Protein AF-A0A420I238-F1 (afdb_monomer_lite)

Radius of gyration: 30.01 Å; chains: 1; bounding box: 78×57×66 Å

Organism: NCBI:txid212602

Sequence (125 aa):
MDVDEVIHHDQLLNVTADIVKSSQIERTTDSSKLDTESPKIISIDLNDLHARMGHIAAPSITRLINNTEGYNKITNDDKIDLSNCEICLRSKFTNKINKSMNEHSFDELEKVSSDICGPIAPSTY

Foldseek 3Di:
DDDDDDDDDDDDPPPDDDDDDDDDDDDDDDDDDPPPDPLPADEDEPVVCCVVVPNDDPVVVVVVQVVDPSHDYYPCPVPDDSVPVPVCVVPDDDPDDPDDDDPDDADDPNDDDDDDDDDDDDDDD

pLDDT: mean 73.41, std 20.97, range [35.66, 94.62]

Secondary structure (DSSP, 8-state):
------------------S----------------------EEEEHHHHHHHTTS--HHHHHHHHTTSTTEEEEESGGG--GGG-HHHHHH-------------PPPTTS-------S-------

Structure (mmCIF, N/CA/C/O backbone):
data_AF-A0A420I238-F1
#
_entry.id   AF-A0A420I238-F1
#
loop_
_atom_site.group_PDB
_atom_site.id
_atom_site.type_symbol
_atom_site.label_atom_id
_atom_site.label_alt_id
_atom_site.label_comp_id
_atom_site.label_asym_id
_atom_site.label_entity_id
_atom_site.label_seq_id
_atom_site.pdbx_PDB_ins_code
_atom_site.Cartn_x
_atom_site.Cartn_y
_atom_site.Cartn_z
_atom_site.occupancy
_atom_site.B_iso_or_equiv
_atom_site.auth_seq_id
_atom_site.auth_comp_id
_atom_site.auth_asym_id
_atom_site.auth_atom_id
_atom_site.pdbx_PDB_model_num
ATOM 1 N N . MET A 1 1 ? 6.213 20.596 -35.907 1.00 40.44 1 MET A N 1
ATOM 2 C CA . MET A 1 1 ? 4.864 20.005 -35.927 1.00 40.44 1 MET A CA 1
ATOM 3 C C . MET A 1 1 ? 4.535 19.728 -34.486 1.00 40.44 1 MET A C 1
ATOM 5 O O . MET A 1 1 ? 5.115 18.806 -33.927 1.00 40.44 1 MET A O 1
ATOM 9 N N . ASP A 1 2 ? 3.729 20.590 -33.883 1.00 41.19 2 ASP A N 1
ATOM 10 C CA . ASP A 1 2 ? 3.217 20.369 -32.535 1.00 41.19 2 ASP A CA 1
ATOM 11 C C . ASP A 1 2 ? 2.243 19.188 -32.542 1.00 41.19 2 ASP A C 1
ATOM 13 O O . ASP A 1 2 ? 1.564 18.939 -33.541 1.00 41.19 2 ASP A O 1
ATOM 17 N N . VAL A 1 3 ? 2.226 18.436 -31.444 1.00 51.22 3 VAL A N 1
ATOM 18 C CA . VAL A 1 3 ? 1.283 17.344 -31.192 1.00 51.22 3 VAL A CA 1
ATOM 19 C C . VAL A 1 3 ? 0.779 17.526 -29.768 1.00 51.22 3 VAL A C 1
ATOM 21 O O . VAL A 1 3 ? 1.577 17.756 -28.859 1.00 51.22 3 VAL A O 1
ATOM 24 N N . ASP A 1 4 ? -0.541 17.485 -29.615 1.00 45.03 4 ASP A N 1
ATOM 25 C CA . ASP A 1 4 ? -1.234 18.118 -28.501 1.00 45.03 4 ASP A CA 1
ATOM 26 C C . ASP A 1 4 ? -0.978 17.541 -27.102 1.00 45.03 4 ASP A C 1
ATOM 28 O O . ASP A 1 4 ? -0.709 16.361 -26.866 1.00 45.03 4 ASP A O 1
ATOM 32 N N . GLU A 1 5 ? -1.148 18.463 -26.166 1.00 49.91 5 GLU A N 1
ATOM 33 C CA . GLU A 1 5 ? -1.146 18.345 -24.719 1.00 49.91 5 GLU A CA 1
ATOM 34 C C . GLU A 1 5 ? -2.318 17.484 -24.200 1.00 49.91 5 GLU A C 1
ATOM 36 O O . GLU A 1 5 ? -3.488 17.790 -24.427 1.00 49.91 5 GLU A O 1
ATOM 41 N N . VAL A 1 6 ? -2.021 16.422 -23.438 1.00 46.84 6 VAL A N 1
ATOM 42 C CA . VAL A 1 6 ? -3.037 15.616 -22.731 1.00 46.84 6 VAL A CA 1
ATOM 43 C C . VAL A 1 6 ? -3.013 15.947 -21.240 1.00 46.84 6 VAL A C 1
ATOM 45 O O . VAL A 1 6 ? -2.381 15.263 -20.433 1.00 46.84 6 VAL A O 1
ATOM 48 N N . ILE A 1 7 ? -3.735 17.003 -20.862 1.00 44.62 7 ILE A N 1
ATOM 49 C CA . ILE A 1 7 ? -4.066 17.277 -19.460 1.00 44.62 7 ILE A CA 1
ATOM 50 C C . ILE A 1 7 ? -5.163 16.299 -19.021 1.00 44.62 7 ILE A C 1
ATOM 52 O O . ILE A 1 7 ? -6.317 16.413 -19.434 1.00 44.62 7 ILE A O 1
ATOM 56 N N . HIS A 1 8 ? -4.835 15.378 -18.116 1.00 40.91 8 HIS A N 1
ATOM 57 C CA . HIS A 1 8 ? -5.860 14.663 -17.358 1.00 40.91 8 HIS A CA 1
ATOM 58 C C . HIS A 1 8 ? -6.447 15.596 -16.289 1.00 40.91 8 HIS A C 1
ATOM 60 O O . HIS A 1 8 ? -5.825 15.860 -15.263 1.00 40.91 8 HIS A O 1
ATOM 66 N N . HIS A 1 9 ? -7.660 16.100 -16.527 1.00 40.72 9 HIS A N 1
ATOM 67 C CA . HIS A 1 9 ? -8.481 16.684 -15.469 1.00 40.72 9 HIS A CA 1
ATOM 68 C C . HIS A 1 9 ? -9.004 15.572 -14.553 1.00 40.72 9 HIS A C 1
ATOM 70 O O . HIS A 1 9 ? -9.848 14.771 -14.961 1.00 40.72 9 HIS A O 1
ATOM 76 N N . ASP A 1 10 ? -8.528 15.553 -13.307 1.00 42.44 10 ASP A N 1
ATOM 77 C CA . ASP A 1 10 ? -9.141 14.754 -12.248 1.00 42.44 10 ASP A CA 1
ATOM 78 C C . ASP A 1 10 ? -10.581 15.223 -12.013 1.00 42.44 10 ASP A C 1
ATOM 80 O O . ASP A 1 10 ? -10.861 16.404 -11.780 1.00 42.44 10 ASP A O 1
ATOM 84 N N . GLN A 1 11 ? -11.513 14.275 -12.084 1.00 44.06 11 GLN A N 1
ATOM 85 C CA . GLN A 1 11 ? -12.943 14.537 -11.968 1.00 44.06 11 GLN A CA 1
ATOM 86 C C . GLN A 1 11 ? -13.328 14.759 -10.502 1.00 44.06 11 GLN A C 1
ATOM 88 O O . GLN A 1 11 ? -13.765 13.847 -9.799 1.00 44.06 11 GLN A O 1
ATOM 93 N N . LEU A 1 12 ? -13.197 16.004 -10.045 1.00 40.59 12 LEU A N 1
ATOM 94 C CA . LEU A 1 12 ? -13.821 16.463 -8.808 1.00 40.59 12 LEU A CA 1
ATOM 95 C C . LEU A 1 12 ? -15.348 16.405 -8.961 1.00 40.59 12 LEU A C 1
ATOM 97 O O . LEU A 1 12 ? -15.957 17.272 -9.589 1.00 40.59 12 LEU A O 1
ATOM 101 N N . LEU A 1 13 ? -15.974 15.393 -8.354 1.00 39.75 13 LEU A N 1
ATOM 102 C CA . LEU A 1 13 ? -17.428 15.301 -8.213 1.00 39.75 13 LEU A CA 1
ATOM 103 C C . LEU A 1 13 ? -17.942 16.350 -7.213 1.00 39.75 13 LEU A C 1
ATOM 105 O O . LEU A 1 13 ? -18.297 16.047 -6.073 1.00 39.75 13 LEU A O 1
ATOM 109 N N . ASN A 1 14 ? -18.023 17.598 -7.675 1.00 39.59 14 ASN A N 1
ATOM 110 C CA . ASN A 1 14 ? -18.867 18.623 -7.074 1.00 39.59 14 ASN A CA 1
ATOM 111 C C . ASN A 1 14 ? -20.339 18.241 -7.289 1.00 39.59 14 ASN A C 1
ATOM 113 O O . ASN A 1 14 ? -20.943 18.600 -8.298 1.00 39.59 14 ASN A O 1
ATOM 117 N N . VAL A 1 15 ? -20.936 17.551 -6.317 1.00 35.66 15 VAL A N 1
ATOM 118 C CA . VAL A 1 15 ? -22.398 17.512 -6.165 1.00 35.66 15 VAL A CA 1
ATOM 119 C C . VAL A 1 15 ? -22.778 18.579 -5.143 1.00 35.66 15 VAL A C 1
ATOM 121 O O . VAL A 1 15 ? -23.001 18.310 -3.964 1.00 35.66 15 VAL A O 1
ATOM 124 N N . THR A 1 16 ? -22.772 19.831 -5.594 1.00 40.47 16 THR A N 1
ATOM 125 C CA . THR A 1 16 ? -23.301 20.956 -4.822 1.00 40.47 16 THR A CA 1
ATOM 126 C C . THR A 1 16 ? -24.822 20.924 -4.807 1.00 40.47 16 THR A C 1
ATOM 128 O O . THR A 1 16 ? -25.435 20.753 -5.854 1.00 40.47 16 THR A O 1
ATOM 131 N N . ALA A 1 17 ? -25.382 21.163 -3.620 1.00 44.97 17 ALA A N 1
ATOM 132 C CA . ALA A 1 17 ? -26.650 21.846 -3.365 1.00 44.97 17 ALA A CA 1
ATOM 133 C C . ALA A 1 17 ? -27.705 21.845 -4.489 1.00 44.97 17 ALA A C 1
ATOM 135 O O . ALA A 1 17 ? -27.683 22.712 -5.354 1.00 44.97 17 ALA A O 1
ATOM 136 N N . ASP A 1 18 ? -28.699 20.964 -4.368 1.00 42.16 18 ASP A N 1
ATOM 137 C CA . ASP A 1 18 ? -30.111 21.364 -4.296 1.00 42.16 18 ASP A CA 1
ATOM 138 C C . ASP A 1 18 ? -30.980 20.166 -3.868 1.00 42.16 18 ASP A C 1
ATOM 140 O O . ASP A 1 18 ? -30.537 19.024 -3.972 1.00 42.16 18 ASP A O 1
ATOM 144 N N . ILE A 1 19 ? -32.216 20.430 -3.406 1.00 41.59 19 ILE A N 1
ATOM 145 C CA . ILE A 1 19 ? -33.213 19.438 -2.925 1.00 41.59 19 ILE A CA 1
ATOM 146 C C . ILE A 1 19 ? -32.805 18.842 -1.543 1.00 41.59 19 ILE A C 1
ATOM 148 O O . ILE A 1 19 ? -31.849 18.090 -1.439 1.00 41.59 19 ILE A O 1
ATOM 152 N N . VAL A 1 20 ? -33.445 19.117 -0.394 1.00 36.78 20 VAL A N 1
ATOM 153 C CA . VAL A 1 20 ? -34.838 19.511 -0.110 1.00 36.78 20 VAL A CA 1
ATOM 154 C C . VAL A 1 20 ? -34.920 20.626 0.950 1.00 36.78 20 VAL A C 1
ATOM 156 O O . VAL A 1 20 ? -34.509 20.447 2.095 1.00 36.78 20 VAL A O 1
ATOM 159 N N . LYS A 1 21 ? -35.601 21.728 0.615 1.00 42.28 21 LYS A N 1
ATOM 160 C CA . LYS A 1 21 ? -36.292 22.594 1.586 1.00 42.28 21 LYS A CA 1
ATOM 161 C C . LYS A 1 21 ? -37.788 22.264 1.504 1.00 42.28 21 LYS A C 1
ATOM 163 O O . LYS A 1 21 ? -38.443 22.722 0.580 1.00 42.28 21 LYS A O 1
ATOM 168 N N . SER A 1 22 ? -38.282 21.439 2.426 1.00 35.91 22 SER A N 1
ATOM 169 C CA . SER A 1 22 ? -39.702 21.122 2.683 1.00 35.91 22 SER A CA 1
ATOM 170 C C . SER A 1 22 ? -39.726 20.226 3.923 1.00 35.91 22 SER A C 1
ATOM 172 O O . SER A 1 22 ? -39.222 19.111 3.892 1.00 35.91 22 SER A O 1
ATOM 174 N N . SER A 1 23 ? -40.012 20.778 5.099 1.00 37.06 23 SER A N 1
ATOM 175 C CA . SER A 1 23 ? -41.363 21.034 5.623 1.00 37.06 23 SER A CA 1
ATOM 176 C C . SER A 1 23 ? -41.951 19.801 6.310 1.00 37.06 23 SER A C 1
ATOM 178 O O . SER A 1 23 ? -42.214 18.784 5.677 1.00 37.06 23 SER A O 1
ATOM 180 N N . GLN A 1 24 ? -42.167 19.967 7.613 1.00 45.81 24 GLN A N 1
ATOM 181 C CA . GLN A 1 24 ? -42.941 19.131 8.530 1.00 45.81 24 GLN A CA 1
ATOM 182 C C . GLN A 1 24 ? -43.985 18.224 7.853 1.00 45.81 24 GLN A C 1
ATOM 184 O O . GLN A 1 24 ? -44.929 18.711 7.235 1.00 45.81 24 GLN A O 1
ATOM 189 N N . ILE A 1 25 ? -43.879 16.917 8.096 1.00 37.88 25 ILE A N 1
ATOM 190 C CA . ILE A 1 25 ? -45.048 16.039 8.170 1.00 37.88 25 ILE A CA 1
ATOM 191 C C . ILE A 1 25 ? -44.987 15.359 9.532 1.00 37.88 25 ILE A C 1
ATOM 193 O O . ILE A 1 25 ? -44.222 14.423 9.753 1.00 37.88 25 ILE A O 1
ATOM 197 N N . GLU A 1 26 ? -45.783 15.879 10.460 1.00 44.62 26 GLU A N 1
ATOM 198 C CA . GLU A 1 26 ? -46.082 15.200 11.714 1.00 44.62 26 GLU A CA 1
ATOM 199 C C . GLU A 1 26 ? -46.833 13.900 11.410 1.00 44.62 26 GLU A C 1
ATOM 201 O O . GLU A 1 26 ? -47.772 13.884 10.609 1.00 44.62 26 GLU A O 1
ATOM 206 N N . ARG A 1 27 ? -46.460 12.806 12.080 1.00 38.00 27 ARG A N 1
ATOM 207 C CA . ARG A 1 27 ? -47.320 11.623 12.158 1.00 38.00 27 ARG A CA 1
ATOM 208 C C . ARG A 1 27 ? -47.232 10.965 13.530 1.00 38.00 27 ARG A C 1
ATOM 210 O O . ARG A 1 27 ? -46.458 10.048 13.774 1.00 38.00 27 ARG A O 1
ATOM 217 N N . THR A 1 28 ? -48.055 11.497 14.422 1.00 42.25 28 THR A N 1
ATOM 218 C CA . THR A 1 28 ? -48.616 10.818 15.596 1.00 42.25 28 THR A CA 1
ATOM 219 C C . THR A 1 28 ? -49.532 9.658 15.131 1.00 42.25 28 THR A C 1
ATOM 221 O O . THR A 1 28 ? -50.004 9.691 13.994 1.00 42.25 28 THR A O 1
ATOM 224 N N . THR A 1 29 ? -49.861 8.604 15.889 1.00 40.88 29 THR A N 1
ATOM 225 C CA . THR A 1 29 ? -49.288 7.986 17.113 1.00 40.88 29 THR A CA 1
ATOM 226 C C . THR A 1 29 ? -48.856 6.522 16.756 1.00 40.88 29 THR A C 1
ATOM 228 O O . THR A 1 29 ? -48.810 6.203 15.570 1.00 40.88 29 THR A O 1
ATOM 231 N N . ASP A 1 30 ? -48.472 5.562 17.616 1.00 36.81 30 ASP A N 1
ATOM 232 C CA . ASP A 1 30 ? -48.572 5.393 19.079 1.00 36.81 30 ASP A CA 1
ATOM 233 C C . ASP A 1 30 ? -47.542 4.373 19.640 1.00 36.81 30 ASP A C 1
ATOM 235 O O . ASP A 1 30 ? -46.829 3.714 18.889 1.00 36.81 30 ASP A O 1
ATOM 239 N N . SER A 1 31 ? -47.516 4.239 20.973 1.00 40.22 31 SER A N 1
ATOM 240 C CA . SER A 1 31 ? -47.173 3.056 21.795 1.00 40.22 31 SER A CA 1
ATOM 241 C C . SER A 1 31 ? -46.507 1.844 21.102 1.00 40.22 31 SER A C 1
ATOM 243 O O . SER A 1 31 ? -47.146 1.073 20.394 1.00 40.22 31 SER A O 1
ATOM 245 N N . SER A 1 32 ? -45.282 1.455 21.468 1.00 42.53 32 SER A N 1
ATOM 246 C CA . SER A 1 32 ? -44.989 0.967 22.824 1.00 42.53 32 SER A CA 1
ATOM 247 C C . SER A 1 32 ? -43.490 0.702 23.051 1.00 42.53 32 SER A C 1
ATOM 249 O O . SER A 1 32 ? -42.785 0.293 22.139 1.00 42.53 32 SER A O 1
ATOM 251 N N . LYS A 1 33 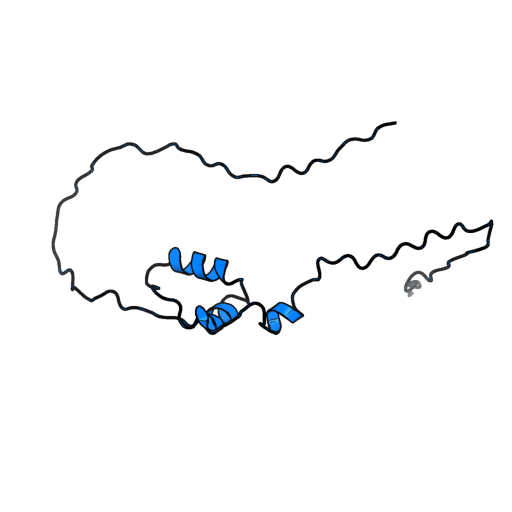? -43.041 0.895 24.303 1.00 48.28 33 LYS A N 1
ATOM 252 C CA . LYS A 1 33 ? -41.745 0.460 24.865 1.00 48.28 33 LYS A CA 1
ATOM 253 C C . LYS A 1 33 ? -40.497 0.758 24.018 1.00 48.28 33 LYS A C 1
ATOM 255 O O . LYS A 1 33 ? -39.904 -0.122 23.405 1.00 48.28 33 LYS A O 1
ATOM 260 N N . LEU A 1 34 ? -40.014 1.993 24.143 1.00 43.53 34 LEU A N 1
ATOM 261 C CA . LEU A 1 34 ? -38.571 2.232 24.127 1.00 43.53 34 LEU A CA 1
ATOM 262 C C . LEU A 1 34 ? -37.986 1.615 25.403 1.00 43.53 34 LEU A C 1
ATOM 264 O O . LEU A 1 34 ? -37.981 2.247 26.460 1.00 43.53 34 LEU A O 1
ATOM 268 N N . ASP A 1 35 ? -37.534 0.367 25.306 1.00 46.59 35 ASP A N 1
ATOM 269 C CA . ASP A 1 35 ? -36.592 -0.168 26.280 1.00 46.59 35 ASP A CA 1
ATOM 270 C C . ASP A 1 35 ? -35.299 0.641 26.140 1.00 46.59 35 ASP A C 1
ATOM 272 O O . ASP A 1 35 ? -34.652 0.638 25.091 1.00 46.59 35 ASP A O 1
ATOM 276 N N . THR A 1 36 ? -34.943 1.384 27.189 1.00 46.88 36 THR A N 1
ATOM 277 C CA . THR A 1 36 ? -33.729 2.208 27.248 1.00 46.88 36 THR A CA 1
ATOM 278 C C . THR A 1 36 ? -32.488 1.328 27.439 1.00 46.88 36 THR A C 1
ATOM 280 O O . THR A 1 36 ? -31.706 1.522 28.372 1.00 46.88 36 THR A O 1
ATOM 283 N N . GLU A 1 37 ? -32.301 0.334 26.569 1.00 58.38 37 GLU A N 1
ATOM 284 C CA . GLU A 1 37 ? -31.019 -0.344 26.441 1.00 58.38 37 GLU A CA 1
ATOM 285 C C . GLU A 1 37 ? -30.004 0.681 25.935 1.00 58.38 37 GLU A C 1
ATOM 287 O O . GLU A 1 37 ? -30.141 1.257 24.852 1.00 58.38 37 GLU A O 1
ATOM 292 N N . SER A 1 38 ? -28.977 0.942 26.744 1.00 59.84 38 SER A N 1
ATOM 293 C CA . SER A 1 38 ? -27.838 1.735 26.301 1.00 59.84 38 SER A CA 1
ATOM 294 C C . SER A 1 38 ? -27.254 1.083 25.042 1.00 59.84 38 SER A C 1
ATOM 296 O O . SER A 1 38 ? -27.095 -0.142 25.023 1.00 59.84 38 SER A O 1
ATOM 298 N N . PRO A 1 39 ? -26.943 1.855 23.980 1.00 64.25 39 PRO A N 1
ATOM 299 C CA . PRO A 1 39 ? -26.514 1.290 22.707 1.00 64.25 39 PRO A CA 1
ATOM 300 C C . PRO A 1 39 ? -25.273 0.436 22.940 1.00 64.25 39 PRO A C 1
ATOM 302 O O . PRO A 1 39 ? -24.200 0.947 23.273 1.00 64.25 39 PRO A O 1
ATOM 305 N N . LYS A 1 40 ? -25.456 -0.882 22.821 1.00 66.75 40 LYS A N 1
ATOM 306 C CA . LYS A 1 40 ? -24.471 -1.894 23.192 1.00 66.75 40 LYS A CA 1
ATOM 307 C C . LYS A 1 40 ? -23.215 -1.651 22.364 1.00 66.75 40 LYS A C 1
ATOM 309 O O . LYS A 1 40 ? -23.219 -1.884 21.162 1.00 66.75 40 LYS A O 1
ATOM 314 N N . ILE A 1 41 ? -22.166 -1.116 22.991 1.00 69.69 41 ILE A N 1
ATOM 315 C CA . ILE A 1 41 ? -20.956 -0.689 22.282 1.00 69.69 41 ILE A CA 1
ATOM 316 C C . ILE A 1 41 ? -20.249 -1.939 21.759 1.00 69.69 41 ILE A C 1
ATOM 318 O O . ILE A 1 41 ? -19.518 -2.602 22.495 1.00 69.69 41 ILE A O 1
ATOM 322 N N . ILE A 1 42 ? -20.471 -2.262 20.485 1.00 78.19 42 ILE A N 1
ATOM 323 C CA . ILE A 1 42 ? -19.734 -3.319 19.803 1.00 78.19 42 ILE A CA 1
ATOM 324 C C . ILE A 1 42 ? -18.391 -2.726 19.379 1.00 78.19 42 ILE A C 1
ATOM 326 O O . ILE A 1 42 ? -18.319 -1.893 18.472 1.00 78.19 42 ILE A O 1
ATOM 330 N N . SER A 1 43 ? -17.334 -3.121 20.087 1.00 81.81 43 SER A N 1
ATOM 331 C CA . SER A 1 43 ? -15.953 -2.764 19.768 1.00 81.81 43 SER A CA 1
ATOM 332 C C . SER A 1 43 ? -15.296 -3.843 18.916 1.00 81.81 43 SER A C 1
ATOM 334 O O . SER A 1 43 ? -15.374 -5.021 19.267 1.00 81.81 43 SER A O 1
ATOM 336 N N . ILE A 1 44 ? -14.597 -3.440 17.857 1.00 85.75 44 ILE A N 1
ATOM 337 C CA . ILE A 1 44 ? -13.805 -4.336 17.006 1.00 85.75 44 ILE A CA 1
ATOM 338 C C . ILE A 1 44 ? -12.338 -3.888 16.983 1.00 85.75 44 ILE A C 1
ATOM 340 O O . ILE A 1 44 ? -12.038 -2.695 16.957 1.00 85.75 44 ILE A O 1
ATOM 344 N N . ASP A 1 45 ? -11.425 -4.859 16.970 1.00 90.38 45 ASP A N 1
ATOM 345 C CA . ASP A 1 45 ? -9.990 -4.629 16.815 1.00 90.38 45 ASP A CA 1
ATOM 346 C C . ASP A 1 45 ? -9.621 -4.202 15.386 1.00 90.38 45 ASP A C 1
ATOM 348 O O . ASP A 1 45 ? -10.084 -4.794 14.407 1.00 90.38 45 ASP A O 1
ATOM 352 N N . LEU A 1 46 ? -8.766 -3.181 15.265 1.00 90.94 46 LEU A N 1
ATOM 353 C CA . LEU A 1 46 ? -8.363 -2.637 13.968 1.00 90.94 46 LEU A CA 1
ATOM 354 C C . LEU A 1 46 ? -7.682 -3.681 13.065 1.00 90.94 46 LEU A C 1
ATOM 356 O O . LEU A 1 46 ? -7.912 -3.672 11.856 1.00 90.94 46 LEU A O 1
ATOM 360 N N . ASN A 1 47 ? -6.863 -4.578 13.621 1.00 92.00 47 ASN A N 1
ATOM 361 C CA . ASN A 1 47 ? -6.130 -5.574 12.841 1.00 92.00 47 ASN A CA 1
ATOM 362 C C . ASN A 1 47 ? -7.023 -6.749 12.419 1.00 92.00 47 ASN A C 1
ATOM 364 O O . ASN A 1 47 ? -6.927 -7.184 11.272 1.00 92.00 47 ASN A O 1
ATOM 368 N N . ASP A 1 48 ? -7.931 -7.211 13.289 1.00 92.19 48 ASP A N 1
ATOM 369 C CA . ASP A 1 48 ? -8.963 -8.193 12.901 1.00 92.19 48 ASP A CA 1
ATOM 370 C C . ASP A 1 48 ? -9.810 -7.658 11.739 1.00 92.19 48 ASP A C 1
ATOM 372 O O . ASP A 1 48 ? -9.987 -8.329 10.721 1.00 92.19 48 ASP A O 1
ATOM 376 N N . LEU A 1 49 ? -10.277 -6.410 11.845 1.00 92.31 49 LEU A N 1
ATOM 377 C CA . LEU A 1 49 ? -11.108 -5.805 10.809 1.00 92.31 49 LEU A CA 1
ATOM 378 C C . LEU A 1 49 ? -10.336 -5.557 9.512 1.00 92.31 49 LEU A C 1
ATOM 380 O O . LEU A 1 49 ? -10.861 -5.818 8.432 1.00 92.31 49 LEU A O 1
ATOM 384 N N . HIS A 1 50 ? -9.085 -5.107 9.607 1.00 94.12 50 HIS A N 1
ATOM 385 C CA . HIS A 1 50 ? -8.193 -4.959 8.461 1.00 94.12 50 HIS A CA 1
ATOM 386 C C . HIS A 1 50 ? -8.006 -6.286 7.714 1.00 94.12 50 HIS A C 1
ATOM 388 O O . HIS A 1 50 ? -8.188 -6.323 6.497 1.00 94.12 50 HIS A O 1
ATOM 394 N N . ALA A 1 51 ? -7.719 -7.382 8.423 1.00 94.12 51 ALA A N 1
ATOM 395 C CA . ALA A 1 51 ? -7.574 -8.704 7.817 1.00 94.12 51 A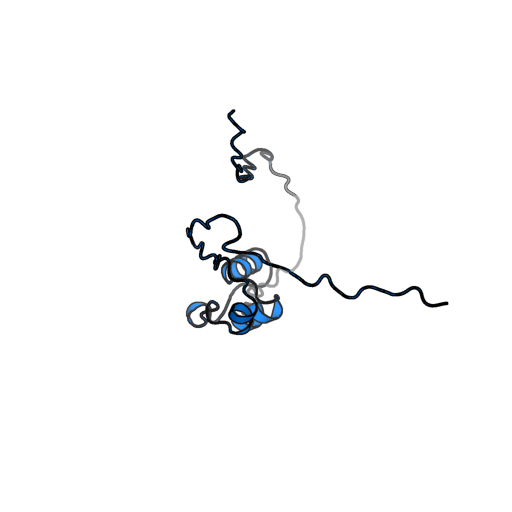LA A CA 1
ATOM 396 C C . ALA A 1 51 ? -8.894 -9.199 7.194 1.00 94.12 51 ALA A C 1
ATOM 398 O O . ALA A 1 51 ? -8.927 -9.588 6.025 1.00 94.12 51 ALA A O 1
ATOM 399 N N . ARG A 1 52 ? -10.008 -9.125 7.936 1.00 93.56 52 ARG A N 1
ATOM 400 C CA . ARG A 1 52 ? -11.331 -9.610 7.492 1.00 93.56 52 ARG A CA 1
ATOM 401 C C . ARG A 1 52 ? -11.908 -8.838 6.310 1.00 93.56 52 ARG A C 1
ATOM 403 O O . ARG A 1 52 ? -12.633 -9.423 5.512 1.00 93.56 52 ARG A O 1
ATOM 410 N N . MET A 1 53 ? -11.577 -7.556 6.178 1.00 92.38 53 MET A N 1
ATOM 411 C CA . MET A 1 53 ? -12.004 -6.708 5.060 1.00 92.38 53 MET A CA 1
ATOM 412 C C . MET A 1 53 ? -11.044 -6.754 3.858 1.00 92.38 53 MET A C 1
ATOM 414 O O . MET A 1 53 ? -11.156 -5.921 2.962 1.00 92.38 53 MET A O 1
ATOM 418 N N . GLY A 1 54 ? -10.101 -7.704 3.815 1.00 94.31 54 GLY A N 1
ATOM 419 C CA . GLY A 1 54 ? -9.199 -7.875 2.673 1.00 94.31 54 GLY A CA 1
ATOM 420 C C . GLY A 1 54 ? -8.075 -6.839 2.619 1.00 94.31 54 GLY A C 1
ATOM 421 O O . GLY A 1 54 ? -7.746 -6.341 1.547 1.00 94.31 54 GLY A O 1
ATOM 422 N N . HIS A 1 55 ? -7.488 -6.510 3.772 1.00 94.62 55 HIS A N 1
ATOM 423 C CA . HIS A 1 55 ? -6.315 -5.640 3.905 1.00 94.62 55 HIS A CA 1
ATOM 424 C C . HIS A 1 55 ? -6.511 -4.182 3.437 1.00 94.62 55 HIS A C 1
ATOM 426 O O . HIS A 1 55 ? -5.567 -3.501 3.028 1.00 94.62 55 HIS A O 1
ATOM 432 N N . ILE A 1 56 ? -7.734 -3.653 3.551 1.00 93.31 56 ILE A N 1
ATOM 433 C CA . ILE A 1 56 ? -8.034 -2.243 3.246 1.00 93.31 56 ILE A CA 1
ATOM 434 C C . ILE A 1 56 ? -7.343 -1.262 4.211 1.00 93.31 56 ILE A C 1
ATOM 436 O O . ILE A 1 56 ? -7.103 -1.559 5.381 1.00 93.31 56 ILE A O 1
ATOM 440 N N . ALA A 1 57 ? -7.039 -0.058 3.721 1.00 90.56 57 ALA A N 1
ATOM 441 C CA . ALA A 1 57 ? -6.340 0.973 4.488 1.00 90.56 57 ALA A CA 1
ATOM 442 C C . ALA A 1 57 ? -7.153 1.490 5.694 1.00 90.56 57 ALA A C 1
ATOM 444 O O . ALA A 1 57 ? -8.378 1.607 5.618 1.00 90.56 57 ALA A O 1
ATOM 445 N N . ALA A 1 58 ? -6.461 1.896 6.767 1.00 89.38 58 ALA A N 1
ATOM 446 C CA . ALA A 1 58 ? -7.077 2.405 8.000 1.00 89.38 58 ALA A CA 1
ATOM 447 C C . ALA A 1 58 ? -8.156 3.493 7.774 1.00 89.38 58 ALA A C 1
ATOM 449 O O . ALA A 1 58 ? -9.251 3.340 8.313 1.00 89.38 58 ALA A O 1
ATOM 450 N N . PRO A 1 59 ? -7.949 4.526 6.922 1.00 89.94 59 PRO A N 1
ATOM 451 C CA . PRO A 1 59 ? -8.973 5.551 6.688 1.00 89.94 59 PRO A CA 1
ATOM 452 C C . PRO A 1 59 ? -10.261 4.992 6.065 1.00 89.94 59 PRO A C 1
ATOM 454 O O . PRO A 1 59 ? -11.353 5.489 6.342 1.00 89.94 59 PRO A O 1
ATOM 457 N N . SER A 1 60 ? -10.152 3.936 5.252 1.00 92.50 60 SER A N 1
ATOM 458 C CA . SER A 1 60 ? -11.302 3.242 4.665 1.00 92.50 60 SER A CA 1
ATOM 459 C C . SER A 1 60 ? -12.087 2.463 5.721 1.00 92.50 60 SER A C 1
ATOM 461 O O . SER A 1 60 ? -13.314 2.457 5.669 1.00 92.50 60 SER A O 1
ATOM 463 N N . ILE A 1 61 ? -11.395 1.860 6.696 1.00 91.44 61 ILE A N 1
ATOM 464 C CA . ILE A 1 61 ? -12.007 1.169 7.843 1.00 91.44 61 ILE A CA 1
ATOM 465 C C . ILE A 1 61 ? -12.766 2.171 8.721 1.00 91.44 61 ILE A C 1
ATOM 467 O O . ILE A 1 61 ? -13.946 1.968 9.002 1.00 91.44 61 ILE A O 1
ATOM 471 N N . THR A 1 62 ? -12.133 3.291 9.087 1.00 88.62 62 THR A N 1
ATOM 472 C CA . THR A 1 62 ? -12.779 4.363 9.862 1.00 88.62 62 THR A CA 1
ATOM 473 C C . THR A 1 62 ? -14.007 4.911 9.136 1.00 88.62 62 THR A C 1
ATOM 475 O O . THR A 1 62 ? -15.067 5.062 9.740 1.00 88.62 62 THR A O 1
ATOM 478 N N . ARG A 1 63 ? -13.910 5.149 7.818 1.00 91.31 63 ARG A N 1
ATOM 479 C CA . ARG A 1 63 ? -15.057 5.598 7.016 1.00 91.31 63 ARG A CA 1
ATOM 480 C C . ARG A 1 63 ? -16.180 4.560 6.982 1.00 91.31 63 ARG A C 1
ATOM 482 O O . ARG A 1 63 ? -17.338 4.956 7.036 1.00 91.31 63 ARG A O 1
ATOM 489 N N . LEU A 1 64 ? -15.863 3.267 6.897 1.00 90.31 64 LEU A N 1
ATOM 490 C CA . LEU A 1 64 ? -16.863 2.198 6.889 1.00 90.31 64 LEU A CA 1
ATOM 491 C C . LEU A 1 64 ? -17.651 2.159 8.205 1.00 90.31 64 LEU A C 1
ATOM 493 O O . LEU A 1 64 ? -18.879 2.178 8.174 1.00 90.31 64 LEU A O 1
ATOM 497 N N . ILE A 1 65 ? -16.960 2.177 9.349 1.00 89.31 65 ILE A N 1
ATOM 498 C CA . ILE A 1 65 ? -17.599 2.158 10.676 1.00 89.31 65 ILE A CA 1
ATOM 499 C C . ILE A 1 65 ? -18.470 3.398 10.883 1.00 89.31 65 ILE A C 1
ATOM 501 O O . ILE A 1 65 ? -19.625 3.263 11.267 1.00 89.31 65 ILE A O 1
ATOM 505 N N . ASN A 1 66 ? -17.981 4.588 10.521 1.00 87.69 66 ASN A N 1
ATOM 506 C CA . ASN A 1 66 ? -18.754 5.832 10.630 1.00 87.69 66 ASN A CA 1
ATOM 507 C C . ASN A 1 66 ? -20.041 5.854 9.772 1.00 87.69 66 ASN A C 1
ATOM 509 O O . ASN A 1 66 ? -20.863 6.748 9.949 1.00 87.69 66 ASN A O 1
ATOM 513 N N . ASN A 1 67 ? -20.206 4.910 8.837 1.00 89.44 67 ASN A N 1
ATOM 514 C CA . ASN A 1 67 ? -21.395 4.748 7.993 1.00 89.44 67 ASN A CA 1
ATOM 515 C C . ASN A 1 67 ? -22.147 3.424 8.267 1.00 89.44 67 ASN A C 1
ATOM 517 O O . ASN A 1 67 ? -23.009 3.047 7.477 1.00 89.44 67 ASN A O 1
ATOM 521 N N . THR A 1 68 ? -21.824 2.702 9.348 1.00 87.88 68 THR A N 1
ATOM 522 C CA . THR A 1 68 ? -22.455 1.419 9.699 1.00 87.88 68 THR A CA 1
ATOM 523 C C . THR A 1 68 ? -23.128 1.508 11.067 1.00 87.88 68 THR A C 1
ATOM 525 O O . THR A 1 68 ? -22.469 1.724 12.081 1.00 87.88 68 THR A O 1
ATOM 528 N N . GLU A 1 69 ? -24.442 1.292 11.119 1.00 86.38 69 GLU A N 1
ATOM 529 C CA . GLU A 1 69 ? -25.183 1.264 12.383 1.00 86.38 69 GLU A CA 1
ATOM 530 C C . GLU A 1 69 ? -24.766 0.073 13.269 1.00 86.38 69 GLU A C 1
ATOM 532 O O . GLU A 1 69 ? -24.470 -1.021 12.785 1.00 86.38 69 GLU A O 1
ATOM 537 N N . GLY A 1 70 ? -24.740 0.283 14.589 1.00 80.19 70 GLY A N 1
ATOM 538 C CA . GLY A 1 70 ? -24.428 -0.750 15.587 1.00 80.19 70 GLY A CA 1
ATOM 539 C C . GLY A 1 70 ? -22.940 -0.948 15.911 1.00 80.19 70 GLY A C 1
ATOM 540 O O . GLY A 1 70 ? -22.633 -1.587 16.919 1.00 80.19 70 GLY A O 1
ATOM 541 N N . TYR A 1 71 ? -22.016 -0.372 15.132 1.00 79.06 71 TYR A N 1
ATOM 542 C CA . TYR A 1 71 ? -20.579 -0.381 15.431 1.00 79.06 71 TYR A CA 1
ATOM 543 C C . TYR A 1 71 ? -20.093 1.008 15.829 1.00 79.06 71 TYR A C 1
ATOM 545 O O . TYR A 1 71 ? -20.054 1.927 15.020 1.00 79.06 71 TYR A O 1
ATOM 553 N N . ASN A 1 72 ? -19.677 1.145 17.089 1.00 75.62 72 ASN A N 1
ATOM 554 C CA . ASN A 1 72 ? -19.461 2.462 17.693 1.00 75.62 72 ASN A CA 1
ATOM 555 C C . ASN A 1 72 ? -17.987 2.747 18.030 1.00 75.62 72 ASN A C 1
ATOM 557 O O . ASN A 1 72 ? -17.669 3.857 18.454 1.00 75.62 72 ASN A O 1
ATOM 561 N N . LYS A 1 73 ? -17.086 1.752 17.930 1.00 82.69 73 LYS A N 1
ATOM 562 C CA . LYS A 1 73 ? -15.691 1.907 18.371 1.00 82.69 73 LYS A CA 1
ATOM 563 C C . LYS A 1 73 ? -14.703 0.932 17.713 1.00 82.69 73 LYS A C 1
ATOM 565 O O . LYS A 1 73 ? -14.895 -0.282 17.763 1.00 82.69 73 LYS A O 1
ATOM 570 N N . ILE A 1 74 ? -13.592 1.472 17.210 1.00 84.94 74 ILE A N 1
ATOM 571 C CA . ILE A 1 74 ? -12.357 0.720 16.935 1.00 84.94 74 ILE A CA 1
ATOM 572 C C . ILE A 1 74 ? -11.554 0.596 18.238 1.00 84.94 74 ILE A C 1
ATOM 574 O O . ILE A 1 74 ? -11.513 1.530 19.041 1.00 84.94 74 ILE A O 1
ATOM 578 N N . THR A 1 75 ? -10.904 -0.543 18.461 1.00 85.44 75 THR A N 1
ATOM 579 C CA . THR A 1 75 ? -9.881 -0.709 19.503 1.00 85.44 75 THR A CA 1
ATOM 580 C C . THR A 1 75 ? -8.497 -0.924 18.899 1.00 85.44 75 THR A C 1
ATOM 582 O O . THR A 1 75 ? -8.366 -1.566 17.859 1.00 85.44 75 THR A O 1
ATOM 585 N N . ASN A 1 76 ? -7.473 -0.442 19.614 1.00 81.94 76 ASN A N 1
ATOM 586 C CA . ASN A 1 76 ? -6.049 -0.543 19.262 1.00 81.94 76 ASN A CA 1
ATOM 587 C C . ASN A 1 76 ? -5.634 0.218 17.985 1.00 81.94 76 ASN A C 1
ATOM 589 O O . ASN A 1 76 ? -4.574 -0.059 17.432 1.00 81.94 76 ASN A O 1
ATOM 593 N N . ASP A 1 77 ? -6.409 1.221 17.576 1.00 80.19 77 ASP A N 1
ATOM 594 C CA . ASP A 1 77 ? -6.046 2.199 16.544 1.00 80.19 77 ASP A CA 1
ATOM 595 C C . ASP A 1 77 ? -4.706 2.896 16.823 1.00 80.19 77 ASP A C 1
ATOM 597 O O . ASP A 1 77 ? -3.831 2.889 15.962 1.00 80.19 77 ASP A O 1
ATOM 601 N N . ASP A 1 78 ? -4.488 3.373 18.050 1.00 79.25 78 ASP A N 1
ATOM 602 C CA . ASP A 1 78 ? -3.221 4.009 18.458 1.00 79.25 78 ASP A CA 1
ATOM 603 C C . ASP A 1 78 ? -2.024 3.039 18.554 1.00 79.25 78 ASP A C 1
ATOM 605 O O . ASP A 1 78 ? -0.876 3.469 18.674 1.00 79.25 78 ASP A O 1
ATOM 609 N N . LYS A 1 79 ? -2.267 1.720 18.580 1.00 77.75 79 LYS A N 1
ATOM 610 C CA . LYS A 1 79 ? -1.232 0.703 18.860 1.00 77.75 79 LYS A CA 1
ATOM 611 C C . LYS A 1 79 ? -0.783 -0.082 17.634 1.00 77.75 79 LYS A C 1
ATOM 613 O O . LYS A 1 79 ? 0.223 -0.784 17.713 1.00 77.75 79 LYS A O 1
ATOM 618 N N . ILE A 1 80 ? -1.552 -0.041 16.548 1.00 80.69 80 ILE A N 1
ATOM 619 C CA . ILE A 1 80 ? -1.378 -0.930 15.400 1.00 80.69 80 ILE A CA 1
ATOM 620 C C . ILE A 1 80 ? -1.046 -0.096 14.169 1.00 80.69 80 ILE A C 1
ATOM 622 O O . ILE A 1 80 ? -1.918 0.462 13.505 1.00 80.69 80 ILE A O 1
ATOM 626 N N . ASP A 1 81 ? 0.238 -0.071 13.827 1.00 84.62 81 ASP A N 1
ATOM 627 C CA . ASP A 1 81 ? 0.694 0.520 12.577 1.00 84.62 81 ASP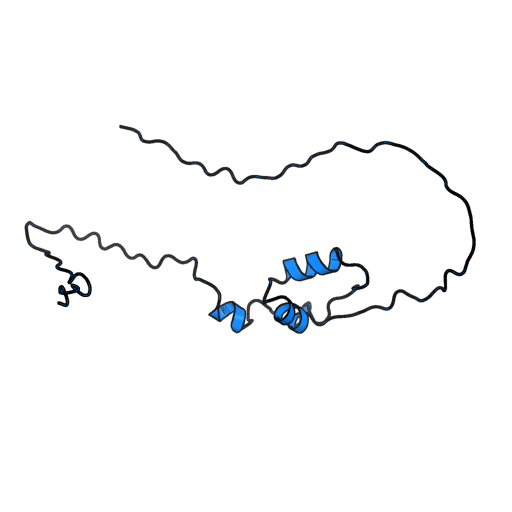 A CA 1
ATOM 628 C C . ASP A 1 81 ? 0.431 -0.431 11.399 1.00 84.62 81 ASP A C 1
ATOM 630 O O . ASP A 1 81 ? 1.249 -1.286 11.047 1.00 84.62 81 ASP A O 1
ATOM 634 N N . LEU A 1 82 ? -0.726 -0.250 10.757 1.00 88.31 82 LEU A N 1
ATOM 635 C CA . LEU A 1 82 ? -1.110 -0.991 9.554 1.00 88.31 82 LEU A CA 1
ATOM 636 C C . LEU A 1 82 ? -0.175 -0.748 8.351 1.00 88.31 82 LEU A C 1
ATOM 638 O O . LEU A 1 82 ? -0.234 -1.517 7.390 1.00 88.31 82 LEU A O 1
ATOM 642 N N . SER A 1 83 ? 0.714 0.256 8.379 1.00 85.25 83 SER A N 1
ATOM 643 C CA . SER A 1 83 ? 1.735 0.425 7.333 1.00 85.25 83 SER A CA 1
ATOM 644 C C . SER A 1 83 ? 2.802 -0.677 7.365 1.00 85.25 83 SER A C 1
ATOM 646 O O . SER A 1 83 ? 3.364 -1.009 6.320 1.00 85.25 83 SER A O 1
ATOM 648 N N . ASN A 1 84 ? 2.994 -1.314 8.527 1.00 89.50 84 ASN A N 1
ATOM 649 C CA . ASN A 1 84 ? 3.889 -2.454 8.732 1.00 89.50 84 ASN A CA 1
ATOM 650 C C . ASN A 1 84 ? 3.192 -3.820 8.577 1.00 89.50 84 ASN A C 1
ATOM 652 O O 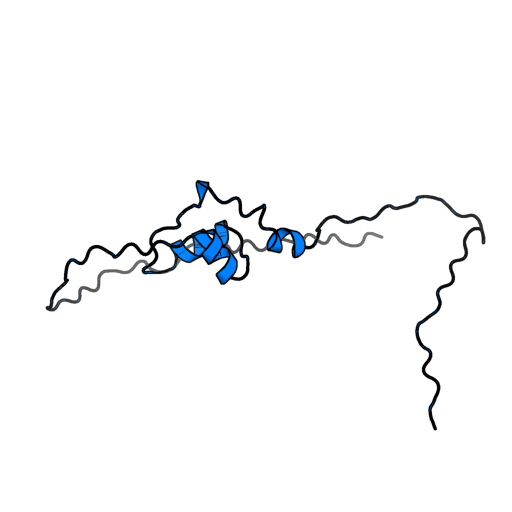. ASN A 1 84 ? 3.775 -4.852 8.909 1.00 89.50 84 ASN A O 1
ATOM 656 N N . CYS A 1 85 ? 1.956 -3.867 8.063 1.00 92.50 85 CYS A N 1
ATOM 657 C CA . CYS A 1 85 ? 1.290 -5.136 7.777 1.00 92.50 85 CYS A CA 1
ATOM 658 C C . CYS A 1 85 ? 2.052 -5.910 6.684 1.00 92.50 85 CYS A C 1
ATOM 660 O O . CYS A 1 85 ? 2.124 -5.482 5.531 1.00 92.50 85 CYS A O 1
ATOM 662 N N . GLU A 1 86 ? 2.592 -7.079 7.036 1.00 93.81 86 GLU A N 1
ATOM 663 C CA . GLU A 1 86 ? 3.418 -7.900 6.143 1.00 93.81 86 GLU A CA 1
ATOM 664 C C . GLU A 1 86 ? 2.704 -8.267 4.833 1.00 93.81 86 GLU A C 1
ATOM 666 O O . GLU A 1 86 ? 3.301 -8.193 3.758 1.00 93.81 86 GLU A O 1
ATOM 671 N N . ILE A 1 87 ? 1.421 -8.631 4.909 1.00 94.50 87 ILE A N 1
ATOM 672 C CA . ILE A 1 87 ? 0.622 -9.018 3.738 1.00 94.50 87 ILE A CA 1
ATOM 673 C C . ILE A 1 87 ? 0.450 -7.810 2.809 1.00 94.50 87 ILE A C 1
ATOM 675 O O . ILE A 1 87 ? 0.726 -7.916 1.616 1.00 94.50 87 ILE A O 1
ATO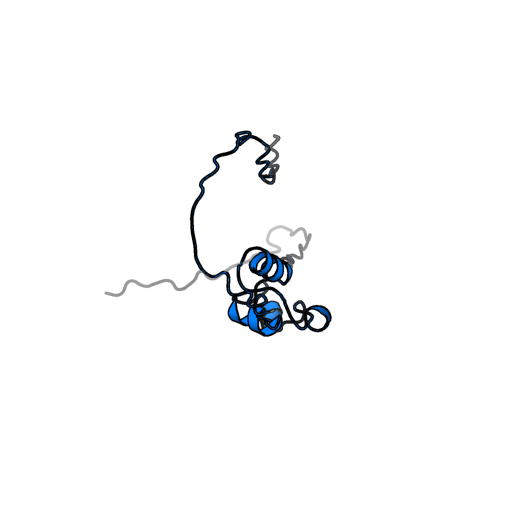M 679 N N . CYS A 1 88 ? 0.122 -6.634 3.356 1.00 93.75 88 CYS A N 1
ATOM 680 C CA . CYS A 1 88 ? 0.068 -5.385 2.594 1.00 93.75 88 CYS A CA 1
ATOM 681 C C . CYS A 1 88 ? 1.399 -5.069 1.909 1.00 93.75 88 CYS A C 1
ATOM 683 O O . CYS A 1 88 ? 1.410 -4.735 0.728 1.00 93.75 88 CYS A O 1
ATOM 685 N N . LEU A 1 89 ? 2.520 -5.181 2.627 1.00 91.94 89 LEU A N 1
ATOM 686 C CA . LEU A 1 89 ? 3.849 -4.886 2.089 1.00 91.94 89 LEU A CA 1
ATOM 687 C C . LEU A 1 89 ? 4.240 -5.842 0.953 1.00 91.94 89 LEU A C 1
ATOM 689 O O . LEU A 1 89 ? 4.759 -5.385 -0.064 1.00 91.94 89 LEU A O 1
ATOM 693 N N . ARG A 1 90 ? 3.948 -7.142 1.089 1.00 92.19 90 ARG A N 1
ATOM 694 C CA . ARG A 1 90 ? 4.199 -8.157 0.049 1.00 92.19 90 ARG A CA 1
ATOM 695 C C . ARG A 1 90 ? 3.293 -7.991 -1.176 1.00 92.19 90 ARG A C 1
ATOM 697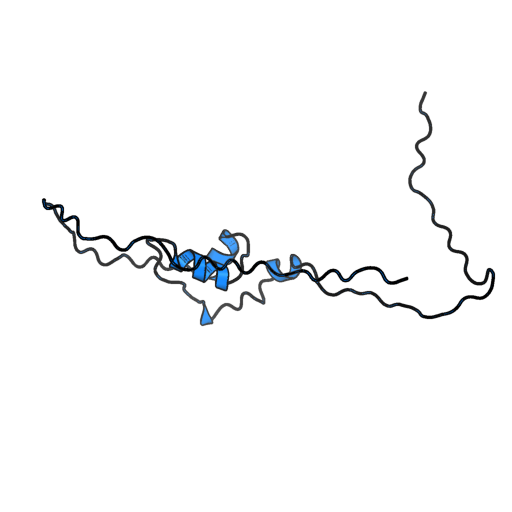 O O . ARG A 1 90 ? 3.737 -8.245 -2.291 1.00 92.19 90 ARG A O 1
ATOM 704 N N . SER A 1 91 ? 2.039 -7.580 -0.984 1.00 90.06 91 SER A N 1
ATOM 705 C CA . SER A 1 91 ? 1.047 -7.419 -2.061 1.00 90.06 91 SER A CA 1
ATOM 706 C C . SER A 1 91 ? 1.086 -6.051 -2.754 1.00 90.06 91 SER A C 1
ATOM 708 O O . SER A 1 91 ? 0.447 -5.870 -3.791 1.00 90.06 91 SER A O 1
ATOM 710 N N . LYS A 1 92 ? 1.803 -5.066 -2.203 1.00 88.44 92 LYS A N 1
ATOM 711 C CA . LYS A 1 92 ? 1.851 -3.705 -2.743 1.00 88.44 92 LYS A CA 1
ATOM 712 C C . LYS A 1 92 ? 2.773 -3.621 -3.957 1.00 88.44 92 LYS A C 1
ATOM 714 O O . LYS A 1 92 ? 3.995 -3.616 -3.826 1.00 88.44 92 LYS A O 1
ATOM 719 N N . PHE A 1 93 ? 2.179 -3.449 -5.136 1.00 85.75 93 PHE A N 1
ATOM 720 C CA . PHE A 1 93 ? 2.921 -3.095 -6.343 1.00 85.75 93 PHE A CA 1
ATOM 721 C C . PHE A 1 93 ? 3.741 -1.817 -6.126 1.00 85.75 93 PHE A C 1
ATOM 723 O O . PHE A 1 93 ? 3.263 -0.817 -5.579 1.00 85.75 93 PHE A O 1
ATOM 730 N N . THR A 1 94 ? 4.998 -1.839 -6.562 1.00 82.44 94 THR A N 1
ATOM 731 C CA . THR A 1 94 ? 5.872 -0.674 -6.481 1.00 82.44 94 THR A CA 1
ATOM 732 C C . THR A 1 94 ? 5.550 0.296 -7.613 1.00 82.44 94 THR A C 1
ATOM 734 O O . THR A 1 94 ? 5.983 0.086 -8.742 1.00 82.44 94 THR A O 1
ATOM 737 N N . ASN A 1 95 ? 4.925 1.434 -7.302 1.00 81.44 95 ASN A N 1
ATOM 738 C CA . ASN A 1 95 ? 4.779 2.563 -8.242 1.00 81.44 95 ASN A CA 1
ATOM 739 C C . ASN A 1 95 ? 6.126 3.261 -8.574 1.00 81.44 95 ASN A C 1
ATOM 741 O O . ASN A 1 95 ? 6.146 4.385 -9.069 1.00 81.44 95 ASN A O 1
ATOM 745 N N . LYS A 1 96 ? 7.266 2.628 -8.264 1.00 84.19 96 LYS A N 1
ATOM 746 C CA . LYS A 1 96 ? 8.612 3.108 -8.583 1.00 84.19 96 LYS A CA 1
ATOM 747 C C . LYS A 1 96 ? 9.048 2.504 -9.913 1.00 84.19 96 LYS A C 1
ATOM 749 O O . LYS A 1 96 ? 9.210 1.292 -10.024 1.00 84.19 96 LYS A O 1
ATOM 754 N N . ILE A 1 97 ? 9.262 3.360 -10.905 1.00 83.88 97 ILE A N 1
ATOM 755 C CA . ILE A 1 97 ? 9.767 2.964 -12.219 1.00 83.88 97 ILE A CA 1
ATOM 756 C C . ILE A 1 97 ? 11.285 2.759 -12.114 1.00 83.88 97 ILE A C 1
ATOM 758 O O . ILE A 1 97 ? 12.045 3.723 -12.074 1.00 83.88 97 ILE A O 1
ATOM 762 N N . ASN A 1 98 ? 11.740 1.504 -12.114 1.00 81.38 98 ASN A N 1
ATOM 763 C CA . ASN A 1 98 ? 13.165 1.164 -12.208 1.00 81.38 98 ASN A CA 1
ATOM 764 C C . ASN A 1 98 ? 13.647 1.237 -13.670 1.00 81.38 98 ASN A C 1
ATOM 766 O O . ASN A 1 98 ? 14.007 0.223 -14.265 1.00 81.38 98 ASN A O 1
ATOM 770 N N . LYS A 1 99 ? 13.628 2.436 -14.265 1.00 84.62 99 LYS A N 1
ATOM 771 C CA . LYS A 1 99 ? 14.151 2.689 -15.617 1.00 84.62 99 LYS A CA 1
ATOM 772 C C . LYS A 1 99 ? 15.452 3.481 -15.532 1.00 84.62 99 LYS A C 1
ATOM 774 O O . LYS A 1 99 ? 15.426 4.697 -15.374 1.00 84.62 99 LYS A O 1
ATOM 779 N N . SER A 1 100 ? 16.581 2.800 -15.696 1.00 84.31 100 SER A N 1
ATOM 780 C CA . SER A 1 100 ? 17.836 3.436 -16.094 1.00 84.31 100 SER A CA 1
ATOM 781 C C . SER A 1 100 ? 17.882 3.521 -17.620 1.00 84.31 100 SER A C 1
ATOM 783 O O . SER A 1 100 ? 17.736 2.517 -18.316 1.00 84.31 100 SER A O 1
ATOM 785 N N . MET A 1 101 ? 18.060 4.727 -18.154 1.00 81.69 101 MET A N 1
ATOM 786 C CA . MET A 1 101 ? 18.411 4.918 -19.560 1.00 81.69 101 MET A CA 1
ATOM 787 C C . MET A 1 101 ? 19.932 5.006 -19.662 1.00 81.69 101 MET A C 1
ATOM 789 O O . MET A 1 101 ? 20.571 5.583 -18.786 1.00 81.69 101 MET A O 1
ATOM 793 N N . ASN A 1 102 ? 20.507 4.415 -20.706 1.00 81.62 102 ASN A N 1
ATOM 794 C CA . ASN A 1 102 ? 21.927 4.540 -21.003 1.00 81.62 102 ASN A CA 1
ATOM 795 C C . ASN A 1 102 ? 22.048 5.365 -22.289 1.00 81.62 102 ASN A C 1
ATOM 797 O O . ASN A 1 102 ? 21.564 4.925 -23.329 1.00 81.62 102 ASN A O 1
ATOM 801 N N . GLU A 1 103 ? 22.625 6.564 -22.206 1.00 82.31 103 GLU A N 1
ATOM 802 C CA . GLU A 1 103 ? 22.664 7.558 -23.299 1.00 82.31 103 GLU A CA 1
ATOM 803 C C . GLU A 1 103 ? 23.792 7.310 -24.317 1.00 82.31 103 GLU A C 1
ATOM 805 O O . GLU A 1 103 ? 24.169 8.201 -25.073 1.00 82.31 103 GLU A O 1
ATOM 810 N N . HIS A 1 104 ? 24.348 6.098 -24.347 1.00 86.62 104 HIS A N 1
ATOM 811 C CA . HIS A 1 104 ? 25.414 5.734 -25.274 1.00 86.62 104 HIS A CA 1
ATOM 812 C C . HIS A 1 104 ? 24.907 5.795 -26.724 1.00 86.62 104 HIS A C 1
ATOM 814 O O . HIS A 1 104 ? 24.053 5.004 -27.132 1.00 86.62 104 HIS A O 1
ATOM 820 N N . SER A 1 105 ? 25.453 6.725 -27.508 1.00 88.19 105 SER A N 1
ATOM 821 C CA . SER A 1 105 ? 25.354 6.710 -28.968 1.00 88.19 105 SER A CA 1
ATOM 822 C C . SER A 1 105 ? 26.160 5.534 -29.508 1.00 88.19 105 SER A C 1
ATOM 824 O O . SER A 1 105 ? 27.314 5.386 -29.114 1.00 88.19 105 SER A O 1
ATOM 826 N N . PHE A 1 106 ? 25.567 4.726 -30.384 1.00 89.62 106 PHE A N 1
ATOM 827 C CA . PHE A 1 106 ? 26.249 3.613 -31.042 1.00 89.62 106 PHE A CA 1
ATOM 828 C C . PHE A 1 106 ? 26.631 4.005 -32.471 1.00 89.62 106 PHE A C 1
ATOM 830 O O . PHE A 1 106 ? 25.795 4.561 -33.190 1.00 89.62 106 PHE A O 1
ATOM 837 N N . ASP A 1 107 ? 27.857 3.686 -32.875 1.00 93.94 107 ASP A N 1
ATOM 838 C CA . ASP A 1 107 ? 28.306 3.753 -34.266 1.00 93.94 107 ASP A CA 1
ATOM 839 C C . ASP A 1 107 ? 27.642 2.648 -35.116 1.00 93.94 107 ASP A C 1
ATOM 841 O O . ASP A 1 107 ? 26.975 1.731 -34.616 1.00 93.94 107 ASP A O 1
ATOM 845 N N . GLU A 1 108 ? 27.792 2.732 -36.441 1.00 93.62 108 GLU A N 1
ATOM 846 C CA . GLU A 1 108 ? 27.135 1.812 -37.372 1.00 93.62 108 GLU A CA 1
ATOM 847 C C . GLU A 1 108 ? 27.565 0.352 -37.121 1.00 93.62 108 GLU A C 1
ATOM 849 O O . GLU A 1 108 ? 28.747 0.014 -37.144 1.00 93.62 108 GLU A O 1
ATOM 854 N N . LEU A 1 109 ? 26.580 -0.519 -36.866 1.00 91.38 109 LEU A N 1
ATOM 855 C CA . LEU A 1 109 ? 26.743 -1.928 -36.468 1.00 91.38 109 LEU A CA 1
ATOM 856 C C . LEU A 1 109 ? 27.450 -2.185 -35.118 1.00 91.38 109 LEU A C 1
ATOM 858 O O . LEU A 1 109 ? 27.644 -3.351 -34.775 1.00 91.38 109 LEU A O 1
ATOM 862 N N . GLU A 1 110 ? 27.760 -1.165 -34.305 1.00 94.38 110 GLU A N 1
ATOM 863 C CA . GLU A 1 110 ? 28.411 -1.350 -32.990 1.00 94.38 110 GLU A CA 1
ATOM 864 C C . GLU A 1 110 ? 27.568 -2.223 -32.041 1.00 94.38 110 GLU A C 1
ATOM 866 O O . GLU A 1 110 ? 28.095 -3.004 -31.245 1.00 94.38 110 GLU A O 1
ATOM 871 N N . LYS A 1 111 ? 26.236 -2.139 -32.154 1.00 91.50 111 LYS A N 1
ATOM 872 C CA . LYS A 1 111 ? 25.296 -2.922 -31.350 1.00 91.50 111 LYS A CA 1
ATOM 873 C C . LYS A 1 111 ? 24.224 -3.587 -32.204 1.00 91.50 111 LYS A C 1
ATOM 875 O O . LYS A 1 111 ? 23.323 -2.933 -32.723 1.00 91.50 111 LYS A O 1
ATOM 880 N N . VAL A 1 112 ? 24.258 -4.918 -32.236 1.00 92.00 112 VAL A N 1
ATOM 881 C CA . VAL A 1 112 ? 23.201 -5.765 -32.801 1.00 92.00 112 VAL A CA 1
ATOM 882 C C . VAL A 1 112 ? 22.583 -6.594 -31.677 1.00 92.00 112 VAL A C 1
ATOM 884 O O . VAL A 1 112 ? 23.274 -7.363 -31.013 1.00 92.00 112 VAL A O 1
ATOM 887 N N . SER A 1 113 ? 21.276 -6.448 -31.460 1.00 91.19 113 SER A N 1
ATOM 888 C CA . SER A 1 113 ? 20.496 -7.314 -30.569 1.00 91.19 113 SER A CA 1
ATOM 889 C C . SER A 1 113 ? 19.660 -8.284 -31.393 1.00 91.19 113 SER A C 1
ATOM 891 O O . SER A 1 113 ? 18.883 -7.850 -32.241 1.00 91.19 113 SER A O 1
ATOM 893 N N . SER A 1 114 ? 19.785 -9.577 -31.107 1.00 94.06 114 SER A N 1
ATOM 894 C CA . SER A 1 114 ? 18.908 -10.623 -31.632 1.00 94.06 114 SER A CA 1
ATOM 895 C C . SER A 1 114 ? 18.141 -11.242 -30.469 1.00 94.06 114 SER A C 1
ATOM 897 O O . SER A 1 114 ? 18.736 -11.499 -29.422 1.00 94.06 114 SER A O 1
ATOM 899 N N . ASP A 1 115 ? 16.845 -11.469 -30.655 1.00 94.06 115 ASP A N 1
ATOM 900 C CA . ASP A 1 115 ? 15.987 -12.172 -29.704 1.00 94.06 115 ASP A CA 1
ATOM 901 C C . ASP A 1 115 ? 15.374 -13.399 -30.387 1.00 94.06 115 ASP A C 1
ATOM 903 O O . ASP A 1 115 ? 15.097 -13.389 -31.591 1.00 94.06 115 ASP A O 1
ATOM 907 N N . ILE A 1 116 ? 15.191 -14.473 -29.625 1.00 90.94 116 ILE A N 1
ATOM 908 C CA . ILE A 1 116 ? 14.633 -15.725 -30.127 1.00 90.94 116 ILE A CA 1
ATOM 909 C C . ILE A 1 116 ? 13.135 -15.697 -29.845 1.00 90.94 116 ILE A C 1
ATOM 911 O O . ILE A 1 116 ? 12.699 -15.928 -28.717 1.00 90.94 116 ILE A O 1
ATOM 915 N N . CYS A 1 117 ? 12.338 -15.444 -30.885 1.00 86.31 117 CYS A N 1
ATOM 916 C CA . CYS A 1 117 ? 10.888 -15.586 -30.791 1.00 86.31 117 CYS A CA 1
ATOM 917 C C . CYS A 1 117 ? 10.508 -16.982 -30.270 1.00 86.31 117 CYS A C 1
ATOM 919 O O . CYS A 1 117 ? 11.148 -17.981 -30.604 1.00 86.31 117 CYS A O 1
ATOM 921 N N . GLY A 1 118 ? 9.460 -17.016 -29.440 1.00 83.94 118 GLY A N 1
ATOM 922 C CA . GLY A 1 118 ? 9.010 -18.193 -28.695 1.00 83.94 118 GLY A CA 1
ATOM 923 C C . GLY A 1 118 ? 8.598 -19.401 -29.553 1.00 83.94 118 GLY A C 1
ATOM 924 O O . GLY A 1 118 ? 8.729 -19.382 -30.776 1.00 83.94 118 GLY A O 1
ATOM 925 N N . PRO A 1 119 ? 8.102 -20.480 -28.917 1.00 83.62 119 PRO A N 1
ATOM 926 C CA . PRO A 1 119 ? 8.014 -21.807 -29.522 1.00 83.62 119 PRO A CA 1
ATOM 927 C C . PRO A 1 119 ? 7.293 -21.797 -30.874 1.00 83.62 119 PRO A C 1
ATOM 929 O O . PRO A 1 119 ? 6.077 -21.624 -30.955 1.00 83.62 119 PRO A O 1
ATOM 932 N N . ILE A 1 120 ? 8.068 -22.032 -31.935 1.00 86.31 120 ILE A N 1
ATOM 933 C CA . ILE A 1 120 ? 7.556 -22.252 -33.284 1.00 86.31 120 ILE A CA 1
ATOM 934 C C . ILE A 1 120 ? 6.788 -23.571 -33.247 1.00 86.31 120 ILE A C 1
ATOM 936 O O . ILE A 1 120 ? 7.393 -24.630 -33.093 1.00 86.31 120 ILE A O 1
ATOM 940 N N . ALA A 1 121 ? 5.463 -23.511 -33.365 1.00 82.88 121 ALA A N 1
ATOM 941 C CA . ALA A 1 121 ? 4.628 -24.702 -33.432 1.00 82.88 121 ALA A CA 1
ATOM 942 C C . ALA A 1 121 ? 4.780 -25.357 -34.820 1.00 82.88 121 ALA A C 1
ATOM 944 O O . ALA A 1 121 ? 4.337 -24.765 -35.810 1.00 82.88 121 ALA A O 1
ATOM 945 N N . PRO A 1 122 ? 5.396 -26.549 -34.940 1.00 83.31 122 PRO A N 1
ATOM 946 C CA . PRO A 1 122 ? 5.399 -27.276 -36.201 1.00 83.31 122 PRO A CA 1
ATOM 947 C C . PRO A 1 122 ? 3.998 -27.834 -36.476 1.00 83.31 122 PRO A C 1
ATOM 949 O O . PRO A 1 122 ? 3.260 -28.185 -35.555 1.00 83.31 122 PRO A O 1
ATOM 952 N N . SER A 1 123 ? 3.642 -27.967 -37.752 1.00 78.44 123 SER A N 1
ATOM 953 C CA . SER A 1 123 ? 2.408 -28.641 -38.155 1.00 78.44 123 SER A CA 1
ATOM 954 C C . SER A 1 123 ? 2.467 -30.130 -37.799 1.00 78.44 123 SER A C 1
ATOM 956 O O . SER A 1 123 ? 3.211 -30.888 -38.427 1.00 78.44 123 SER A O 1
ATOM 958 N N . THR A 1 124 ? 1.676 -30.559 -36.820 1.00 80.81 124 THR A N 1
ATOM 959 C CA . THR A 1 124 ? 1.430 -31.981 -36.550 1.00 80.81 124 THR A CA 1
ATOM 960 C C . THR A 1 124 ? 0.439 -32.531 -37.577 1.00 80.81 124 THR A C 1
ATOM 962 O O . THR A 1 124 ? -0.650 -31.970 -37.715 1.00 80.81 124 THR A O 1
ATOM 965 N N . TYR A 1 125 ? 0.827 -33.601 -38.275 1.00 71.12 125 TYR A N 1
ATOM 966 C CA . TYR A 1 125 ? -0.039 -34.422 -39.135 1.00 71.12 125 TYR A CA 1
ATOM 967 C C . TYR A 1 125 ? -0.650 -35.586 -38.344 1.00 71.12 125 TYR A C 1
ATOM 969 O O . TYR A 1 125 ? 0.034 -36.057 -37.406 1.00 71.12 125 TYR A O 1
#